Protein AF-A0A972DCI1-F1 (afdb_monomer_lite)

pLDDT: mean 70.48, std 7.31, range [44.53, 80.75]

Structure (mmCIF, N/CA/C/O backbone):
data_AF-A0A972DCI1-F1
#
_entry.id   AF-A0A972DCI1-F1
#
loop_
_atom_site.group_PDB
_atom_site.id
_atom_site.type_symbol
_atom_site.label_atom_id
_atom_site.label_alt_id
_atom_site.label_comp_id
_atom_site.label_asym_id
_atom_site.label_entity_id
_atom_site.label_seq_id
_atom_site.pdbx_PDB_ins_code
_atom_site.Cartn_x
_atom_site.Cartn_y
_atom_site.Cartn_z
_atom_site.occupancy
_atom_site.B_iso_or_equiv
_atom_site.auth_seq_id
_atom_site.auth_comp_id
_atom_site.auth_asym_id
_atom_site.auth_atom_id
_atom_site.pdbx_PDB_model_num
ATOM 1 N N . MET A 1 1 ? -19.427 8.793 1.172 1.00 52.16 1 MET A N 1
ATOM 2 C CA . MET A 1 1 ? -18.571 7.582 1.196 1.00 52.16 1 MET A CA 1
ATOM 3 C C . MET A 1 1 ? -17.452 7.622 0.149 1.00 52.16 1 MET A C 1
ATOM 5 O O . MET A 1 1 ? -16.435 7.000 0.402 1.00 52.16 1 MET A O 1
ATOM 9 N N . GLN A 1 2 ? -17.558 8.383 -0.956 1.00 56.12 2 GLN A N 1
ATOM 10 C CA . GLN A 1 2 ? -16.455 8.544 -1.930 1.00 56.12 2 GLN A CA 1
ATOM 11 C C . GLN A 1 2 ? -15.194 9.232 -1.3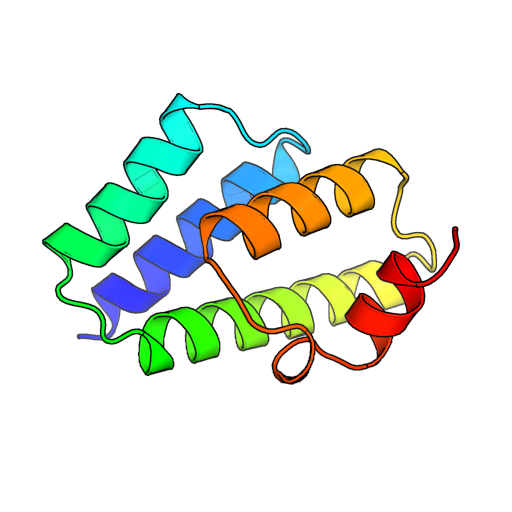64 1.00 56.12 2 GLN A C 1
ATOM 13 O O . GLN A 1 2 ? -14.088 8.884 -1.761 1.00 56.12 2 GLN A O 1
ATOM 18 N N . ASP A 1 3 ? -15.324 10.141 -0.392 1.00 68.19 3 ASP A N 1
ATOM 19 C CA . ASP A 1 3 ? -14.175 10.854 0.197 1.00 68.19 3 ASP A CA 1
ATOM 20 C C . ASP A 1 3 ? -13.172 9.947 0.922 1.00 68.19 3 ASP A C 1
ATOM 22 O O . ASP A 1 3 ? -11.982 10.253 0.981 1.00 68.19 3 ASP A O 1
ATOM 26 N N . ALA A 1 4 ? -13.648 8.827 1.471 1.00 69.50 4 ALA A N 1
ATOM 27 C CA . ALA A 1 4 ? -12.829 7.874 2.210 1.00 69.50 4 ALA A CA 1
ATOM 28 C C . ALA A 1 4 ? -11.880 7.102 1.282 1.00 69.50 4 ALA A C 1
ATOM 30 O O . ALA A 1 4 ? -10.675 7.048 1.520 1.00 69.50 4 ALA A O 1
ATOM 31 N N . ALA A 1 5 ? -12.431 6.563 0.193 1.00 69.81 5 ALA A N 1
ATOM 32 C CA . ALA A 1 5 ? -11.680 5.850 -0.833 1.00 69.81 5 ALA A CA 1
ATOM 33 C C . ALA A 1 5 ? -10.646 6.764 -1.509 1.00 69.81 5 ALA A C 1
ATOM 35 O O . ALA A 1 5 ? -9.482 6.394 -1.622 1.00 69.81 5 ALA A O 1
ATOM 36 N N . ASN A 1 6 ? -11.036 7.996 -1.850 1.00 76.50 6 ASN A N 1
ATOM 37 C CA . ASN A 1 6 ? -10.129 8.965 -2.469 1.00 76.50 6 ASN A CA 1
ATOM 38 C C . ASN A 1 6 ? -8.988 9.393 -1.530 1.00 76.50 6 ASN A C 1
ATOM 40 O O . ASN A 1 6 ? -7.857 9.579 -1.975 1.00 76.50 6 ASN A O 1
ATOM 44 N N . LYS A 1 7 ? -9.252 9.535 -0.221 1.00 77.56 7 LYS A N 1
ATOM 45 C CA . LYS A 1 7 ? -8.194 9.793 0.772 1.00 77.56 7 LYS A CA 1
ATOM 46 C C . LYS A 1 7 ? -7.203 8.638 0.857 1.00 77.56 7 LYS A C 1
ATOM 48 O O . LYS A 1 7 ? -6.004 8.890 0.946 1.00 77.56 7 LYS A O 1
ATOM 53 N N . LEU A 1 8 ? -7.701 7.403 0.831 1.00 77.69 8 LEU A N 1
ATOM 54 C CA . LEU A 1 8 ? -6.860 6.212 0.863 1.00 77.69 8 LEU A CA 1
ATOM 55 C C . LEU A 1 8 ? -6.003 6.103 -0.409 1.00 77.69 8 LEU A C 1
ATOM 57 O O . LEU A 1 8 ? -4.804 5.872 -0.301 1.00 77.69 8 LEU A O 1
ATOM 61 N N . GLU A 1 9 ? -6.583 6.346 -1.590 1.00 79.25 9 GLU A N 1
ATOM 62 C CA . GLU A 1 9 ? -5.852 6.372 -2.869 1.00 79.25 9 GLU A CA 1
ATOM 63 C C . GLU A 1 9 ? -4.749 7.441 -2.871 1.00 79.25 9 GLU A C 1
ATOM 65 O O . GLU A 1 9 ? -3.617 7.160 -3.263 1.00 79.25 9 GLU A O 1
ATOM 70 N N . ASN A 1 10 ? -5.037 8.649 -2.377 1.00 80.75 10 ASN A N 1
ATOM 71 C CA . ASN A 1 10 ? -4.036 9.716 -2.289 1.00 80.75 10 ASN A CA 1
ATOM 72 C C . ASN A 1 10 ? -2.891 9.371 -1.327 1.00 80.75 10 ASN A C 1
ATOM 74 O O . ASN A 1 10 ? -1.736 9.635 -1.645 1.00 80.75 10 ASN A O 1
ATOM 78 N N . LEU A 1 11 ? -3.195 8.771 -0.170 1.00 78.94 11 LEU A N 1
ATOM 79 C CA . LEU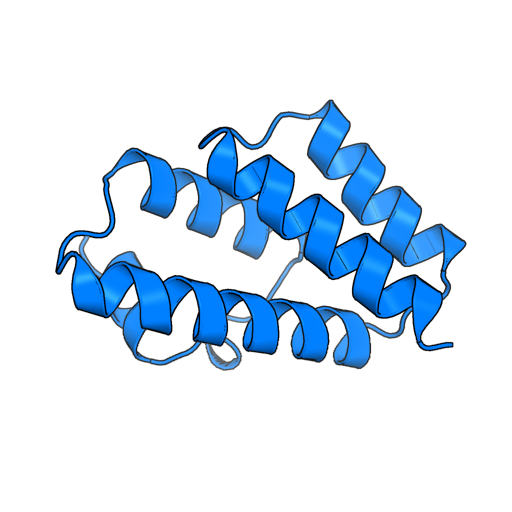 A 1 11 ? -2.172 8.301 0.772 1.00 78.94 11 LEU A CA 1
ATOM 80 C C . LEU A 1 11 ? -1.296 7.213 0.145 1.00 78.94 11 LEU A C 1
ATOM 82 O O . LEU A 1 11 ? -0.076 7.282 0.242 1.00 78.94 11 LEU A O 1
ATOM 86 N N . LEU A 1 12 ? -1.912 6.240 -0.532 1.00 77.06 12 LEU A N 1
ATOM 87 C CA . LEU A 1 12 ? -1.186 5.192 -1.251 1.00 77.06 12 LEU A CA 1
ATOM 88 C C . LEU A 1 12 ? -0.276 5.777 -2.331 1.00 77.06 12 LEU A C 1
ATOM 90 O O . LEU A 1 12 ? 0.865 5.345 -2.446 1.00 77.06 12 LEU A O 1
ATOM 94 N N . THR A 1 13 ? -0.760 6.777 -3.069 1.00 76.69 13 THR A N 1
ATOM 95 C CA . THR A 1 13 ? 0.008 7.458 -4.118 1.00 76.69 13 THR A CA 1
ATOM 96 C C . THR A 1 13 ? 1.224 8.177 -3.537 1.00 76.69 13 THR A C 1
ATOM 98 O O . THR A 1 13 ? 2.322 7.967 -4.034 1.00 76.69 13 THR A O 1
ATOM 101 N N . GLN A 1 14 ? 1.066 8.934 -2.444 1.00 78.62 14 GLN A N 1
ATOM 102 C CA . GLN A 1 14 ? 2.183 9.645 -1.802 1.00 78.62 14 GLN A CA 1
ATOM 103 C C . GLN A 1 14 ? 3.270 8.695 -1.287 1.00 78.62 14 GLN A C 1
ATOM 105 O O . GLN A 1 14 ? 4.445 8.912 -1.562 1.00 78.62 14 GLN A O 1
ATOM 110 N N . ILE A 1 15 ? 2.873 7.609 -0.615 1.00 75.88 15 ILE A N 1
ATOM 111 C CA . ILE A 1 15 ? 3.800 6.582 -0.109 1.00 75.88 15 ILE A CA 1
ATOM 112 C C . ILE A 1 15 ? 4.586 5.935 -1.259 1.00 75.88 15 ILE A C 1
ATOM 114 O O . ILE A 1 15 ? 5.755 5.572 -1.128 1.00 75.88 15 ILE A O 1
ATOM 118 N N . PHE A 1 16 ? 3.922 5.747 -2.399 1.00 69.75 16 PHE A N 1
ATOM 119 C CA . PHE A 1 16 ? 4.539 5.154 -3.574 1.00 69.75 16 PHE A CA 1
ATOM 120 C C . PHE A 1 16 ? 5.450 6.108 -4.336 1.00 69.75 16 PHE A C 1
ATOM 122 O O . PHE A 1 16 ? 6.527 5.682 -4.744 1.00 69.75 16 PHE A O 1
ATOM 129 N N . GLU A 1 17 ? 5.052 7.370 -4.499 1.00 70.81 17 GLU A N 1
ATOM 130 C CA . GLU A 1 17 ? 5.885 8.410 -5.110 1.00 70.81 17 GLU A CA 1
ATOM 131 C C . GLU A 1 17 ? 7.164 8.659 -4.304 1.00 70.81 17 GLU A C 1
ATOM 133 O O . GLU A 1 17 ? 8.226 8.854 -4.894 1.00 70.81 17 GLU A O 1
ATOM 138 N N . ASP A 1 18 ? 7.090 8.599 -2.971 1.00 70.69 18 ASP A N 1
ATOM 139 C CA . ASP A 1 18 ? 8.273 8.715 -2.109 1.00 70.69 18 ASP A CA 1
ATOM 140 C C . ASP A 1 18 ? 9.188 7.480 -2.217 1.00 70.69 18 ASP A C 1
ATOM 142 O O . ASP A 1 18 ? 10.393 7.536 -1.962 1.00 70.69 18 ASP A O 1
ATOM 146 N N . GLY A 1 19 ? 8.639 6.338 -2.647 1.00 63.66 19 GLY A N 1
ATOM 147 C CA . GLY A 1 19 ? 9.397 5.099 -2.804 1.00 63.66 19 GLY A CA 1
ATOM 148 C C . GLY A 1 19 ? 9.844 4.491 -1.468 1.00 63.66 19 GLY A C 1
ATOM 149 O O . GLY A 1 19 ? 10.661 3.561 -1.446 1.00 63.66 19 GLY A O 1
ATOM 150 N N . VAL A 1 20 ? 9.309 4.982 -0.348 1.00 64.44 20 VAL A N 1
ATOM 151 C CA . VAL A 1 20 ? 9.608 4.531 1.008 1.00 64.44 20 VAL A CA 1
ATOM 152 C C . VAL A 1 20 ? 8.301 4.445 1.785 1.00 64.44 20 VAL A C 1
ATOM 154 O O . VAL A 1 20 ? 7.537 5.388 1.841 1.00 64.44 20 VAL A O 1
ATOM 157 N N . VAL A 1 21 ? 8.050 3.294 2.414 1.00 65.69 21 VAL A N 1
ATOM 158 C CA . VAL A 1 21 ? 6.960 3.169 3.393 1.00 65.69 21 VAL A CA 1
ATOM 159 C C . VAL A 1 21 ? 7.538 3.444 4.773 1.00 65.69 21 VAL A C 1
ATOM 161 O O . VAL A 1 21 ? 8.187 2.564 5.359 1.00 65.69 21 VAL A O 1
ATOM 164 N N . GLU A 1 22 ? 7.319 4.642 5.301 1.00 70.62 22 GLU A N 1
ATOM 165 C CA . GLU A 1 22 ? 7.680 4.963 6.674 1.00 70.62 22 GLU A CA 1
ATOM 166 C C . GLU A 1 22 ? 6.675 4.386 7.681 1.00 70.62 22 GLU A C 1
ATOM 168 O O . GLU A 1 22 ? 5.487 4.188 7.420 1.00 70.62 22 GLU A O 1
ATOM 173 N N . VAL A 1 23 ? 7.153 4.154 8.908 1.00 68.25 23 VAL A N 1
ATOM 174 C CA . VAL A 1 23 ? 6.313 3.687 10.024 1.00 68.25 23 VAL A CA 1
ATOM 175 C C . VAL A 1 23 ? 5.136 4.633 10.272 1.00 68.25 23 VAL A C 1
ATOM 177 O O . VAL A 1 23 ? 4.047 4.159 10.581 1.00 68.25 23 VAL A O 1
ATOM 180 N N . LYS A 1 24 ? 5.348 5.945 10.109 1.00 70.06 24 LYS A N 1
ATOM 181 C CA . LYS A 1 24 ? 4.318 6.976 10.291 1.00 70.06 24 LYS A CA 1
ATOM 182 C C . LYS A 1 24 ? 3.249 6.931 9.208 1.00 70.06 24 LYS A C 1
ATOM 184 O O . LYS A 1 24 ? 2.074 7.073 9.521 1.00 70.06 24 LYS A O 1
ATOM 189 N N . GLU A 1 25 ? 3.645 6.718 7.959 1.00 71.38 25 GLU A N 1
ATOM 190 C CA . GLU A 1 25 ? 2.711 6.627 6.837 1.00 71.38 25 GLU A CA 1
ATOM 191 C C . GLU A 1 25 ? 1.875 5.357 6.918 1.00 71.38 25 GLU A C 1
ATOM 193 O O . GLU A 1 25 ? 0.675 5.384 6.670 1.00 71.38 25 GLU A O 1
ATOM 198 N N . ARG A 1 26 ? 2.482 4.254 7.364 1.00 69.50 26 ARG A N 1
ATOM 199 C CA . ARG A 1 26 ? 1.753 3.027 7.680 1.00 69.50 26 ARG A CA 1
ATOM 200 C C . ARG A 1 26 ? 0.725 3.241 8.792 1.00 69.50 26 ARG A C 1
ATOM 202 O O . ARG A 1 26 ? -0.409 2.788 8.654 1.00 69.50 26 ARG A O 1
ATOM 209 N N . ASP A 1 27 ? 1.116 3.900 9.882 1.00 73.00 27 ASP A N 1
ATOM 210 C CA . ASP A 1 27 ? 0.201 4.208 10.988 1.00 73.00 27 ASP A CA 1
ATOM 211 C C . ASP A 1 27 ? -0.949 5.094 10.496 1.00 73.00 27 ASP A C 1
ATOM 213 O O . ASP A 1 27 ? -2.108 4.804 10.769 1.00 73.00 27 ASP A O 1
ATOM 217 N N . ALA A 1 28 ? -0.646 6.100 9.671 1.00 76.06 28 ALA A N 1
ATOM 218 C CA . ALA A 1 28 ? -1.642 6.959 9.039 1.00 76.06 28 ALA A CA 1
ATOM 219 C C . ALA A 1 28 ? -2.574 6.186 8.094 1.00 76.06 28 ALA A C 1
ATOM 221 O O . ALA A 1 28 ? -3.770 6.457 8.062 1.00 76.06 28 ALA A O 1
ATOM 222 N N . LEU A 1 29 ? -2.062 5.201 7.354 1.00 74.50 29 LEU A N 1
ATOM 223 C CA . LEU A 1 29 ? -2.849 4.384 6.433 1.00 74.50 29 LEU A CA 1
ATOM 224 C C . LEU A 1 29 ? -3.803 3.444 7.185 1.00 74.50 29 LEU A C 1
ATOM 226 O O . LEU A 1 29 ? -4.978 3.324 6.835 1.00 74.50 29 LEU A O 1
ATOM 230 N N . GLN A 1 30 ? -3.320 2.816 8.257 1.00 73.31 30 GLN A N 1
ATOM 231 C CA . GLN A 1 30 ? -4.123 1.946 9.115 1.00 73.31 30 GLN A CA 1
ATOM 232 C C . GLN A 1 30 ? -5.124 2.745 9.965 1.00 73.31 30 GLN A C 1
ATOM 234 O O . GLN A 1 30 ? -6.272 2.325 10.120 1.00 73.31 30 GLN A O 1
ATOM 239 N N . ALA A 1 31 ? -4.725 3.922 10.455 1.00 78.44 31 ALA A N 1
ATOM 240 C CA . ALA A 1 31 ? -5.607 4.878 11.114 1.00 78.44 31 ALA A CA 1
ATOM 241 C C . ALA A 1 31 ? -6.685 5.379 10.154 1.00 78.44 31 ALA A C 1
ATOM 243 O O . ALA A 1 31 ? -7.851 5.345 10.519 1.00 78.44 31 ALA A O 1
ATOM 244 N N . ALA A 1 32 ? -6.342 5.722 8.908 1.00 73.06 32 ALA A N 1
ATOM 245 C CA . ALA A 1 32 ? -7.317 6.111 7.893 1.00 73.06 32 ALA A CA 1
ATOM 246 C C . ALA A 1 32 ? -8.314 4.978 7.615 1.00 73.06 32 ALA A C 1
ATOM 248 O O . ALA A 1 32 ? -9.515 5.218 7.584 1.00 73.06 32 ALA A O 1
ATOM 249 N N . CYS A 1 33 ? -7.857 3.729 7.490 1.00 72.94 33 CYS A N 1
ATOM 250 C CA . CYS A 1 33 ? -8.755 2.583 7.316 1.00 72.94 33 CYS A CA 1
ATOM 251 C C . CYS A 1 33 ? -9.733 2.422 8.493 1.00 72.94 33 CYS A C 1
ATOM 253 O O . CYS A 1 33 ? -10.926 2.199 8.276 1.00 72.94 33 CYS A O 1
ATOM 255 N N . ASN A 1 34 ? -9.239 2.574 9.726 1.00 76.31 34 ASN A N 1
ATOM 256 C CA . ASN A 1 34 ? -10.042 2.468 10.945 1.00 76.31 34 ASN A CA 1
ATOM 257 C C . ASN A 1 34 ? -10.989 3.664 11.148 1.00 76.31 34 ASN A C 1
ATOM 259 O O . ASN A 1 34 ? -12.164 3.460 11.443 1.00 76.31 34 ASN A O 1
ATOM 263 N N . GLU A 1 35 ? -10.512 4.899 10.975 1.00 76.56 35 GLU A N 1
ATOM 264 C CA . GLU A 1 35 ? -11.304 6.132 11.109 1.00 76.56 35 GLU A CA 1
ATOM 265 C C . GLU A 1 35 ? -12.418 6.206 10.069 1.00 76.56 35 GLU A C 1
ATOM 267 O O . GLU A 1 35 ? -13.521 6.663 10.362 1.00 76.56 35 GLU A O 1
ATOM 272 N N . LEU A 1 36 ? -12.141 5.747 8.849 1.00 71.88 36 LEU A N 1
ATOM 273 C CA . LEU A 1 36 ? -13.103 5.784 7.755 1.00 71.88 36 LEU A CA 1
ATOM 274 C C . LEU A 1 36 ? -14.104 4.620 7.811 1.00 71.88 36 LEU A C 1
ATOM 276 O O . LEU A 1 36 ? -15.045 4.600 7.016 1.00 71.88 36 LEU A O 1
ATOM 280 N N . GLY A 1 37 ? -13.918 3.661 8.729 1.00 73.62 37 GLY A N 1
ATOM 281 C CA . GLY A 1 37 ? -14.761 2.471 8.845 1.00 73.62 37 GLY A CA 1
ATOM 282 C C . GLY A 1 37 ? -14.793 1.642 7.559 1.00 73.62 37 GLY A C 1
ATOM 283 O O . GLY A 1 37 ? -15.806 1.005 7.263 1.00 73.62 37 GLY A O 1
ATOM 284 N N . LEU A 1 38 ? -13.720 1.697 6.763 1.00 72.19 38 LEU A N 1
ATOM 285 C CA . LEU A 1 38 ? -13.657 1.012 5.479 1.00 72.19 38 LEU A CA 1
ATOM 286 C C . LEU A 1 38 ? -13.614 -0.495 5.720 1.00 72.19 38 LEU A C 1
ATOM 288 O O . LEU A 1 38 ? -12.766 -1.010 6.451 1.00 72.19 38 LEU A O 1
ATOM 292 N N . ALA A 1 39 ? -14.529 -1.214 5.075 1.00 74.81 39 ALA A N 1
ATOM 293 C CA . ALA A 1 39 ? -14.469 -2.665 5.050 1.00 74.81 39 ALA A CA 1
ATOM 294 C C . ALA A 1 39 ? -13.197 -3.116 4.322 1.00 74.81 39 ALA A C 1
ATOM 296 O O . ALA A 1 39 ? -12.725 -2.459 3.393 1.00 74.81 39 ALA A O 1
ATOM 297 N N . GLN A 1 40 ? -12.679 -4.281 4.704 1.00 70.56 40 GLN A N 1
ATOM 298 C CA . GLN A 1 40 ? -11.479 -4.849 4.094 1.00 70.56 40 GLN A CA 1
ATOM 299 C C . GLN A 1 40 ? -11.624 -5.015 2.569 1.00 70.56 40 GLN A C 1
ATOM 301 O O . GLN A 1 40 ? -10.662 -4.786 1.842 1.00 70.56 40 GLN A O 1
ATOM 306 N N . ASP A 1 41 ? -12.835 -5.316 2.083 1.00 73.06 41 ASP A N 1
ATOM 307 C CA . ASP A 1 41 ? -13.159 -5.345 0.650 1.00 73.06 41 ASP A CA 1
ATOM 308 C C . ASP A 1 41 ? -13.003 -3.975 -0.028 1.00 73.06 41 ASP A C 1
ATOM 310 O O . ASP A 1 41 ? -12.475 -3.913 -1.129 1.00 73.06 41 ASP A O 1
ATOM 314 N N . GLN A 1 42 ? -13.375 -2.867 0.625 1.00 76.25 42 GLN A N 1
ATOM 315 C CA . GLN A 1 42 ? -13.207 -1.527 0.042 1.00 76.25 42 GLN A CA 1
ATOM 316 C C . GLN A 1 42 ? -11.742 -1.094 0.001 1.00 76.25 42 GLN A C 1
ATOM 318 O O . GLN A 1 42 ? -11.306 -0.481 -0.968 1.00 76.25 42 GLN A O 1
ATOM 323 N N . ILE A 1 43 ? -10.971 -1.438 1.034 1.00 75.88 43 ILE A N 1
ATOM 324 C CA . ILE A 1 43 ? -9.520 -1.206 1.056 1.00 75.88 43 ILE A CA 1
ATOM 325 C C . ILE A 1 43 ? -8.862 -1.981 -0.087 1.00 75.88 43 ILE A C 1
ATOM 327 O O . ILE A 1 43 ? -8.032 -1.428 -0.802 1.00 75.88 43 ILE A O 1
ATOM 331 N N . LEU A 1 44 ? -9.264 -3.241 -0.279 1.00 74.50 44 LEU A N 1
ATOM 332 C CA . LEU A 1 44 ? -8.810 -4.068 -1.392 1.00 74.50 44 LEU A CA 1
ATOM 333 C C . LEU A 1 44 ? -9.192 -3.459 -2.739 1.00 74.50 44 LEU A C 1
ATOM 335 O O . LEU A 1 44 ? -8.337 -3.382 -3.606 1.00 74.50 44 LEU A O 1
ATOM 339 N N . GLU A 1 45 ? -10.428 -2.998 -2.911 1.00 79.56 45 GLU A N 1
ATOM 340 C CA . GLU A 1 45 ? -10.899 -2.425 -4.175 1.00 79.56 45 GLU A CA 1
ATOM 341 C C . GLU A 1 45 ? -10.105 -1.166 -4.558 1.00 79.56 45 GLU A C 1
ATOM 343 O O . GLU A 1 45 ? -9.609 -1.065 -5.679 1.00 79.56 45 GLU A O 1
ATOM 348 N N . VAL A 1 46 ? -9.890 -0.255 -3.600 1.00 79.00 46 VAL A N 1
ATOM 349 C CA . VAL A 1 46 ? -9.073 0.954 -3.798 1.00 79.00 46 VAL A CA 1
ATOM 350 C C . VAL A 1 46 ? -7.614 0.595 -4.057 1.00 79.00 46 VAL A C 1
ATOM 352 O O . VAL A 1 46 ? -6.988 1.159 -4.949 1.00 79.00 46 VAL A O 1
ATOM 355 N N . PHE A 1 47 ? -7.066 -0.367 -3.316 1.00 76.19 47 PHE A N 1
ATOM 356 C CA . PHE A 1 47 ? -5.689 -0.807 -3.505 1.00 76.19 47 PHE A CA 1
ATOM 357 C C . PHE A 1 47 ? -5.480 -1.491 -4.860 1.00 76.19 47 PHE A C 1
ATOM 359 O O . PHE A 1 47 ? -4.482 -1.241 -5.529 1.00 76.19 47 PHE A O 1
ATOM 366 N N . THR A 1 48 ? -6.421 -2.327 -5.296 1.00 75.25 48 THR A N 1
ATOM 367 C CA . THR A 1 48 ? -6.386 -2.979 -6.606 1.00 75.25 48 THR A CA 1
ATOM 368 C C . THR A 1 48 ? -6.516 -1.951 -7.726 1.00 75.25 48 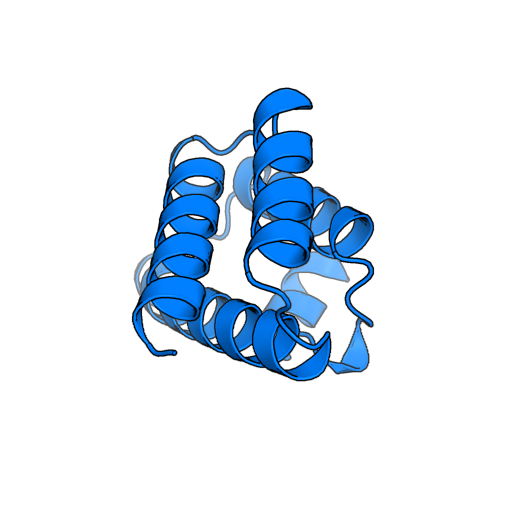THR A C 1
ATOM 370 O O . THR A 1 48 ? -5.735 -2.015 -8.670 1.00 75.25 48 THR A O 1
ATOM 373 N N . ALA A 1 49 ? -7.429 -0.979 -7.614 1.00 79.38 49 ALA A N 1
ATOM 374 C CA . ALA A 1 49 ? -7.560 0.108 -8.587 1.00 79.38 49 ALA A CA 1
ATOM 375 C C . ALA A 1 49 ? -6.295 0.982 -8.651 1.00 79.38 49 ALA A C 1
ATOM 377 O O . ALA A 1 49 ? -5.835 1.344 -9.733 1.00 79.38 49 ALA A O 1
ATOM 378 N N . PHE A 1 50 ? -5.692 1.267 -7.495 1.00 77.75 50 PHE A N 1
ATOM 379 C CA . PHE A 1 50 ? -4.422 1.975 -7.402 1.00 77.75 50 PHE A CA 1
ATOM 380 C C . PHE A 1 50 ? -3.286 1.196 -8.077 1.00 77.75 50 PHE A C 1
ATOM 382 O O . PHE A 1 50 ? -2.565 1.762 -8.895 1.00 77.75 50 PHE A O 1
ATOM 389 N N . LEU A 1 51 ? -3.149 -0.103 -7.785 1.00 74.38 51 LEU A N 1
ATOM 390 C CA . LEU A 1 51 ? -2.155 -0.957 -8.434 1.00 74.38 51 LEU A CA 1
ATOM 391 C C . LEU A 1 51 ? -2.372 -1.027 -9.946 1.00 74.38 51 LEU A C 1
ATOM 393 O O . LEU A 1 51 ? -1.398 -0.960 -10.682 1.00 74.38 51 LEU A O 1
ATOM 397 N N . ASP A 1 52 ? -3.613 -1.130 -10.418 1.00 75.44 52 ASP A N 1
ATOM 398 C CA . ASP A 1 52 ? -3.924 -1.162 -11.852 1.00 75.44 52 ASP A CA 1
ATOM 399 C C . ASP A 1 52 ? -3.509 0.144 -12.552 1.00 75.44 52 ASP A C 1
ATOM 401 O O . ASP A 1 52 ? -2.889 0.124 -1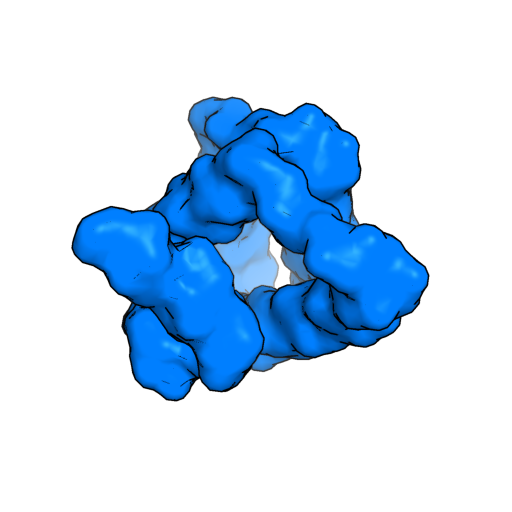3.613 1.00 75.44 52 ASP A O 1
ATOM 405 N N . LYS A 1 53 ? -3.742 1.292 -11.904 1.00 74.31 53 LYS A N 1
ATOM 406 C CA . LYS A 1 53 ? -3.332 2.622 -12.385 1.00 74.31 53 LYS A CA 1
ATOM 407 C C . LYS A 1 53 ? -1.811 2.790 -12.398 1.00 74.31 53 LYS A C 1
ATOM 409 O O . LYS A 1 53 ? -1.248 3.196 -13.413 1.00 74.31 53 LYS A O 1
ATOM 414 N N . MET A 1 54 ? -1.152 2.418 -11.303 1.00 70.88 54 MET A N 1
ATOM 415 C CA . MET A 1 54 ? 0.307 2.375 -11.187 1.00 70.88 54 MET A CA 1
ATOM 416 C C . MET A 1 54 ? 0.927 1.468 -12.244 1.00 70.88 54 MET A C 1
ATOM 418 O O . MET A 1 54 ? 1.904 1.848 -12.870 1.00 70.88 54 MET A O 1
ATOM 422 N N . TRP A 1 55 ? 0.355 0.289 -12.490 1.00 69.19 55 TRP A N 1
ATOM 423 C CA . TRP A 1 55 ? 0.839 -0.624 -13.524 1.00 69.19 55 TRP A CA 1
ATOM 424 C C . TRP A 1 55 ? 0.569 -0.102 -14.926 1.00 69.19 55 TRP A C 1
ATOM 426 O O . TRP A 1 55 ? 1.414 -0.279 -15.796 1.00 69.19 55 TRP A O 1
ATOM 436 N N . GLY A 1 56 ? -0.557 0.574 -15.150 1.00 64.44 56 GLY A N 1
ATOM 437 C CA . GLY A 1 56 ? -0.809 1.299 -16.392 1.00 64.44 56 GLY A CA 1
ATOM 438 C C . GLY A 1 56 ? 0.278 2.338 -16.680 1.00 64.44 56 GLY A C 1
ATOM 439 O O . GLY A 1 56 ? 0.677 2.497 -17.832 1.00 64.44 56 GLY A O 1
ATOM 440 N N . GLN A 1 57 ? 0.808 2.991 -15.641 1.00 61.81 57 GLN A N 1
ATOM 441 C CA . GLN A 1 57 ? 1.945 3.910 -15.757 1.00 61.81 57 GLN A CA 1
ATOM 442 C C . GLN A 1 57 ? 3.294 3.178 -15.854 1.00 61.81 57 GLN A C 1
ATOM 444 O O . GLN A 1 57 ? 4.103 3.516 -16.709 1.00 61.81 57 GLN A O 1
ATOM 449 N N . ALA A 1 58 ? 3.528 2.130 -15.063 1.00 58.75 58 ALA A N 1
ATOM 450 C CA . ALA A 1 58 ? 4.777 1.368 -15.058 1.00 58.75 58 ALA A CA 1
ATOM 451 C C . ALA A 1 58 ? 4.969 0.517 -16.326 1.00 58.75 58 ALA A C 1
ATOM 453 O O . ALA A 1 58 ? 6.101 0.290 -16.735 1.00 58.75 58 ALA A O 1
ATOM 454 N N . MET A 1 59 ? 3.895 0.080 -16.997 1.00 48.59 59 MET A N 1
ATOM 455 C CA . MET A 1 59 ? 3.978 -0.530 -18.334 1.00 48.59 59 MET A CA 1
ATOM 456 C C . MET A 1 59 ? 4.363 0.482 -19.416 1.00 48.59 59 MET A C 1
ATOM 458 O O . MET A 1 59 ? 4.847 0.071 -20.467 1.00 48.59 59 MET A O 1
ATOM 462 N N . ALA A 1 60 ? 4.174 1.785 -19.182 1.00 53.81 60 ALA A N 1
ATOM 463 C CA . ALA A 1 60 ? 4.707 2.802 -20.083 1.00 53.81 60 ALA A CA 1
ATOM 464 C C . ALA A 1 60 ? 6.233 2.952 -19.936 1.00 53.81 60 ALA A C 1
ATOM 466 O O . ALA A 1 60 ? 6.884 3.345 -20.901 1.00 53.81 60 ALA A O 1
ATOM 467 N N . ASP A 1 61 ? 6.788 2.605 -18.768 1.00 55.53 61 ASP A N 1
ATOM 468 C CA . ASP A 1 61 ? 8.219 2.725 -18.441 1.00 55.53 61 ASP A CA 1
ATOM 469 C C . ASP A 1 61 ? 8.978 1.375 -18.419 1.00 55.53 61 ASP A C 1
ATOM 471 O O . ASP A 1 61 ? 10.189 1.348 -18.214 1.00 55.53 61 ASP A O 1
ATOM 475 N N . ASP A 1 62 ? 8.278 0.248 -18.614 1.00 53.88 62 ASP A N 1
ATOM 476 C CA . ASP A 1 62 ? 8.761 -1.154 -18.623 1.00 53.88 62 ASP A CA 1
ATOM 477 C C . ASP A 1 62 ? 9.689 -1.565 -17.454 1.00 53.88 62 ASP A C 1
ATOM 479 O O . ASP A 1 62 ? 10.324 -2.619 -17.482 1.00 53.88 62 ASP A O 1
ATOM 483 N N . VAL A 1 63 ? 9.784 -0.769 -16.386 1.00 59.81 63 VAL A N 1
ATOM 484 C CA . VAL A 1 63 ? 10.709 -1.023 -15.276 1.00 59.81 63 VAL A CA 1
ATOM 485 C C . VAL A 1 63 ? 10.050 -0.656 -13.957 1.00 59.81 63 VAL A C 1
ATOM 487 O O . VAL A 1 63 ? 10.066 0.490 -13.527 1.00 59.81 63 VAL A O 1
ATOM 490 N N . LEU A 1 64 ? 9.544 -1.672 -13.256 1.00 68.75 64 LEU A N 1
ATOM 491 C CA . LEU A 1 64 ? 9.318 -1.552 -11.818 1.00 68.75 64 LEU A CA 1
ATOM 492 C C . LEU A 1 64 ? 10.681 -1.576 -11.129 1.00 68.75 64 LEU A C 1
ATOM 494 O O . LEU A 1 64 ? 11.376 -2.602 -11.145 1.00 68.75 64 LEU A O 1
ATOM 498 N N . THR A 1 65 ? 11.073 -0.457 -10.538 1.00 71.31 65 THR A N 1
ATOM 499 C CA . T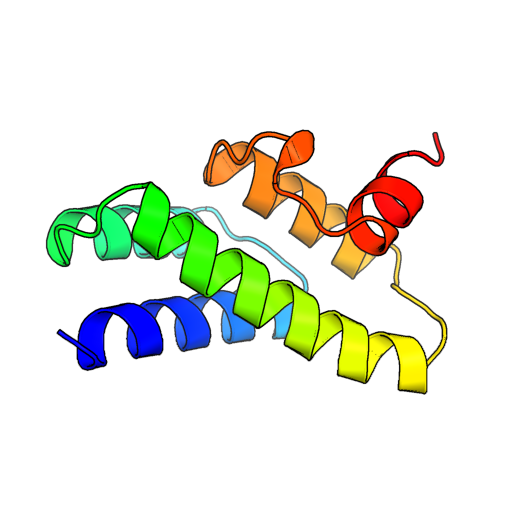HR A 1 65 ? 12.378 -0.326 -9.898 1.00 71.31 65 THR A CA 1
ATOM 500 C C . THR A 1 65 ? 12.474 -1.206 -8.640 1.00 71.31 65 THR A C 1
ATOM 502 O O . THR A 1 65 ? 11.462 -1.595 -8.039 1.00 71.31 65 THR A O 1
ATOM 505 N N . PRO A 1 66 ? 13.696 -1.547 -8.187 1.00 72.06 66 PRO A N 1
ATOM 506 C CA . PRO A 1 66 ? 13.891 -2.317 -6.957 1.00 72.06 66 PRO A CA 1
ATOM 507 C C . PRO A 1 66 ? 13.252 -1.655 -5.727 1.00 72.06 66 PRO A C 1
ATOM 509 O O . PRO A 1 66 ? 12.745 -2.354 -4.846 1.00 72.06 66 PRO A O 1
ATOM 512 N N . SER A 1 67 ? 13.251 -0.320 -5.683 1.00 70.44 67 SER A N 1
ATOM 513 C CA . SER A 1 67 ? 12.637 0.475 -4.617 1.00 70.44 67 SER A CA 1
ATOM 514 C C . SER A 1 67 ? 11.119 0.300 -4.601 1.00 70.44 67 SER A C 1
ATOM 516 O O . SER A 1 67 ? 10.559 -0.064 -3.569 1.00 70.44 67 SER A O 1
ATOM 518 N N . GLU A 1 68 ? 10.456 0.416 -5.754 1.00 73.12 68 GLU A N 1
ATOM 519 C CA . GLU A 1 68 ? 9.004 0.223 -5.869 1.00 73.12 68 GLU A CA 1
ATOM 520 C C . GLU A 1 68 ? 8.575 -1.204 -5.509 1.00 73.12 68 GLU A C 1
ATOM 522 O O . GLU A 1 68 ? 7.562 -1.403 -4.836 1.00 73.12 68 GLU A O 1
ATOM 527 N N . ARG A 1 69 ? 9.374 -2.223 -5.864 1.00 75.56 69 ARG A N 1
ATOM 528 C CA . ARG A 1 69 ? 9.109 -3.608 -5.426 1.00 75.56 69 ARG A CA 1
ATOM 529 C C . ARG A 1 69 ? 9.156 -3.755 -3.907 1.00 75.56 69 ARG A C 1
ATOM 531 O O . ARG A 1 69 ? 8.342 -4.488 -3.339 1.00 75.56 69 ARG A O 1
ATOM 538 N N . LEU A 1 70 ? 10.114 -3.107 -3.243 1.00 76.31 70 LEU A N 1
ATOM 539 C CA . LEU A 1 70 ? 10.234 -3.141 -1.783 1.00 76.31 70 LEU A CA 1
ATOM 540 C C . LEU A 1 70 ? 9.057 -2.437 -1.107 1.00 76.31 70 LEU A C 1
ATOM 542 O O . LEU A 1 70 ? 8.525 -2.962 -0.124 1.00 76.31 70 LEU A O 1
ATOM 546 N N . VAL A 1 71 ? 8.629 -1.299 -1.656 1.00 74.50 71 VAL A N 1
ATOM 547 C CA . VAL A 1 71 ? 7.425 -0.582 -1.220 1.00 74.50 71 VAL A CA 1
ATOM 548 C C . VAL A 1 71 ? 6.205 -1.478 -1.361 1.00 74.50 71 VAL A C 1
ATOM 550 O O . VAL A 1 71 ? 5.529 -1.705 -0.360 1.00 74.50 71 VAL A O 1
ATOM 553 N N . LEU A 1 72 ? 5.983 -2.104 -2.526 1.00 74.50 72 LEU A N 1
ATOM 554 C CA . LEU A 1 72 ? 4.879 -3.053 -2.715 1.00 74.50 72 LEU A CA 1
ATOM 555 C C . LEU A 1 72 ? 4.881 -4.156 -1.667 1.00 74.50 72 LEU A C 1
ATOM 557 O O . LEU A 1 72 ? 3.859 -4.393 -1.029 1.00 74.50 72 LEU A O 1
ATOM 561 N N . LYS A 1 73 ? 6.021 -4.835 -1.474 1.00 76.25 73 LYS A N 1
ATOM 562 C CA . LYS A 1 73 ? 6.126 -5.927 -0.493 1.00 76.25 73 LYS A CA 1
ATOM 563 C C . LYS A 1 73 ? 5.758 -5.450 0.906 1.00 76.25 73 LYS A C 1
ATOM 565 O O . LYS A 1 73 ? 5.096 -6.183 1.640 1.00 76.25 73 LYS A O 1
ATOM 570 N N . ARG A 1 74 ? 6.173 -4.236 1.279 1.00 75.88 74 ARG A N 1
ATOM 571 C CA . ARG A 1 74 ? 5.802 -3.626 2.559 1.00 75.88 74 ARG A CA 1
ATOM 572 C C . ARG A 1 74 ? 4.313 -3.325 2.622 1.00 75.88 74 ARG A C 1
ATOM 574 O O . ARG A 1 74 ? 3.668 -3.814 3.539 1.00 75.88 74 ARG A O 1
ATOM 581 N N . VAL A 1 75 ? 3.754 -2.611 1.650 1.00 73.12 75 VAL A N 1
ATOM 582 C CA . VAL A 1 75 ? 2.335 -2.232 1.669 1.00 73.12 75 VAL A CA 1
ATOM 583 C C . VAL A 1 75 ? 1.423 -3.464 1.671 1.00 73.12 75 VAL A C 1
ATOM 585 O O . VAL A 1 75 ? 0.507 -3.532 2.484 1.00 73.12 75 VAL A O 1
ATOM 588 N N . ILE A 1 76 ? 1.714 -4.486 0.859 1.00 74.12 76 ILE A N 1
ATOM 589 C CA . ILE A 1 76 ? 0.958 -5.752 0.821 1.00 74.12 76 ILE A CA 1
ATOM 590 C C . ILE A 1 76 ? 0.991 -6.455 2.178 1.00 74.12 76 ILE A C 1
ATOM 592 O O . ILE A 1 76 ? -0.043 -6.908 2.674 1.00 74.12 76 ILE A O 1
ATOM 596 N N . LYS A 1 77 ? 2.174 -6.534 2.797 1.00 74.50 77 LYS A N 1
ATOM 597 C CA . LYS A 1 77 ? 2.348 -7.170 4.104 1.00 74.50 77 LYS A CA 1
ATOM 598 C C . LYS A 1 77 ? 1.599 -6.421 5.206 1.00 74.50 77 LYS A C 1
ATOM 600 O O . LYS A 1 77 ? 1.000 -7.062 6.067 1.00 74.50 77 LYS A O 1
ATOM 605 N N . GLU A 1 78 ? 1.620 -5.093 5.170 1.00 70.25 78 GLU A N 1
ATOM 606 C CA . GLU A 1 78 ? 0.993 -4.237 6.181 1.00 70.25 78 GLU A CA 1
ATOM 607 C C . GLU A 1 78 ? -0.530 -4.182 6.040 1.00 70.25 78 GLU A C 1
ATOM 609 O O . GLU A 1 78 ? -1.252 -4.327 7.025 1.00 70.25 78 GLU A O 1
ATOM 614 N N . LEU A 1 79 ? -1.037 -4.091 4.809 1.00 68.69 79 LEU A N 1
ATOM 615 C CA . LEU A 1 79 ? -2.468 -4.198 4.517 1.00 68.69 79 LEU A CA 1
ATOM 616 C C . LEU A 1 79 ? -2.995 -5.639 4.622 1.00 68.69 79 LEU A C 1
ATOM 618 O O . LEU A 1 79 ? -4.199 -5.869 4.509 1.00 68.69 79 LEU A O 1
ATOM 622 N N . ARG A 1 80 ? -2.102 -6.613 4.859 1.00 70.44 80 ARG A N 1
ATOM 623 C CA . ARG A 1 80 ? -2.391 -8.056 4.917 1.00 70.44 80 ARG A CA 1
ATOM 624 C C . ARG A 1 80 ? -3.181 -8.517 3.693 1.00 70.44 80 ARG A C 1
ATOM 626 O O . ARG A 1 80 ? -4.128 -9.298 3.807 1.00 70.44 80 ARG A O 1
ATOM 633 N N . ILE A 1 81 ? -2.798 -8.002 2.528 1.00 69.25 81 ILE A N 1
ATOM 634 C CA . ILE A 1 81 ? -3.466 -8.301 1.268 1.00 69.25 81 ILE A CA 1
ATOM 635 C C . ILE A 1 81 ? -3.029 -9.692 0.822 1.00 69.25 81 ILE A C 1
ATOM 637 O O . ILE A 1 81 ? -1.829 -9.946 0.712 1.00 69.25 81 ILE A O 1
ATOM 641 N N . PRO A 1 82 ? -3.974 -10.614 0.587 1.00 68.75 82 PRO A N 1
ATOM 642 C CA . PRO A 1 82 ? -3.632 -11.937 0.101 1.00 68.75 82 PRO A CA 1
ATOM 643 C C . PRO A 1 82 ? -3.078 -11.842 -1.321 1.00 68.75 82 PRO A C 1
ATOM 645 O O . PRO A 1 82 ? -3.621 -11.120 -2.159 1.00 68.75 82 PRO A O 1
ATOM 648 N N . ASP A 1 83 ? -2.042 -12.630 -1.612 1.00 69.00 83 ASP A N 1
ATOM 649 C CA . ASP A 1 83 ? -1.378 -12.642 -2.920 1.00 69.00 83 ASP A CA 1
ATOM 650 C C . ASP A 1 83 ? -2.338 -12.934 -4.081 1.00 69.00 83 ASP A C 1
ATOM 652 O O . ASP A 1 83 ? -2.094 -12.533 -5.213 1.00 69.00 83 ASP A O 1
ATOM 656 N N . ASP A 1 84 ? -3.451 -13.617 -3.806 1.00 70.56 84 ASP A N 1
ATOM 657 C CA . ASP A 1 84 ? -4.473 -13.946 -4.799 1.00 70.56 84 ASP A CA 1
ATOM 658 C C . ASP A 1 84 ? -5.337 -12.753 -5.231 1.00 70.56 84 ASP A C 1
ATOM 660 O O . ASP A 1 84 ? -5.953 -12.784 -6.292 1.00 70.56 84 ASP A O 1
ATOM 664 N N . ARG A 1 85 ? -5.343 -11.676 -4.437 1.00 69.75 85 ARG A N 1
ATOM 665 C CA . ARG A 1 85 ? -5.994 -10.401 -4.771 1.00 69.75 85 ARG A CA 1
ATOM 666 C C . ARG A 1 85 ? -5.054 -9.428 -5.476 1.00 69.75 85 ARG A C 1
ATOM 668 O O . ARG A 1 85 ? -5.490 -8.360 -5.899 1.00 69.75 85 ARG A O 1
ATOM 675 N N . LEU A 1 86 ? -3.775 -9.780 -5.594 1.00 68.81 86 LEU A N 1
ATOM 676 C CA . LEU A 1 86 ? -2.824 -8.976 -6.338 1.00 68.81 86 LEU A CA 1
ATOM 677 C C . LEU A 1 86 ? -3.014 -9.204 -7.840 1.00 68.81 86 LEU A C 1
ATOM 679 O O . LEU A 1 86 ? -3.184 -10.351 -8.269 1.00 68.81 86 LEU A O 1
ATOM 683 N N . PRO A 1 87 ? -2.922 -8.141 -8.655 1.00 69.06 87 PRO A N 1
ATOM 684 C CA . PRO A 1 87 ? -2.904 -8.286 -10.099 1.00 69.06 87 PRO A CA 1
ATOM 685 C C . PRO A 1 87 ? -1.759 -9.208 -10.529 1.00 69.06 87 PRO A C 1
ATOM 687 O O . PRO A 1 87 ? -0.693 -9.259 -9.903 1.00 69.06 87 PRO A O 1
ATOM 690 N N . VAL A 1 88 ? -1.982 -9.958 -11.611 1.00 70.81 88 VAL A N 1
ATOM 691 C CA . VAL A 1 88 ? -1.044 -10.980 -12.105 1.00 70.81 88 VAL A CA 1
ATOM 692 C C . VAL A 1 88 ? 0.352 -10.395 -12.308 1.00 70.81 88 VAL A C 1
ATOM 694 O O . VAL A 1 88 ? 1.335 -11.034 -11.941 1.00 70.81 88 VAL A O 1
ATOM 697 N N . GLN A 1 89 ? 0.458 -9.169 -12.821 1.00 66.44 89 GLN A N 1
ATOM 698 C CA . GLN A 1 89 ? 1.749 -8.522 -13.035 1.00 66.44 89 GLN A CA 1
ATOM 699 C C . GLN A 1 89 ? 2.469 -8.195 -11.718 1.00 66.44 89 GLN A C 1
ATOM 701 O O . GLN A 1 89 ? 3.680 -8.389 -11.633 1.00 66.44 89 GLN A O 1
ATOM 706 N N . ALA A 1 90 ? 1.751 -7.760 -10.676 1.00 68.56 90 ALA A N 1
ATOM 707 C CA . ALA A 1 90 ? 2.333 -7.565 -9.348 1.00 68.56 90 ALA A CA 1
ATOM 708 C C . ALA A 1 90 ? 2.804 -8.900 -8.763 1.00 68.56 90 ALA A C 1
ATOM 710 O O . ALA A 1 90 ? 3.934 -8.990 -8.290 1.00 68.56 90 ALA A O 1
ATOM 711 N N . ARG A 1 91 ? 2.005 -9.971 -8.883 1.00 71.00 91 ARG A N 1
ATOM 712 C CA . ARG A 1 91 ? 2.438 -11.321 -8.476 1.00 71.00 91 ARG A CA 1
ATOM 713 C C . ARG A 1 91 ? 3.716 -11.732 -9.199 1.00 71.00 91 ARG A C 1
ATOM 715 O O . ARG A 1 91 ? 4.630 -12.222 -8.551 1.00 71.00 91 ARG A O 1
ATOM 722 N N . LEU A 1 92 ? 3.806 -11.511 -10.510 1.00 71.19 92 LEU A N 1
ATOM 723 C CA . LEU A 1 92 ? 4.997 -11.829 -11.302 1.00 71.19 92 LEU A CA 1
ATOM 724 C C . LEU A 1 92 ? 6.214 -10.997 -10.871 1.00 71.19 92 LEU A C 1
ATOM 726 O O . LEU A 1 92 ? 7.272 -11.567 -10.624 1.00 71.19 92 LEU A O 1
ATOM 730 N N . ALA A 1 93 ? 6.056 -9.683 -10.685 1.00 66.81 93 ALA A N 1
ATOM 731 C CA . 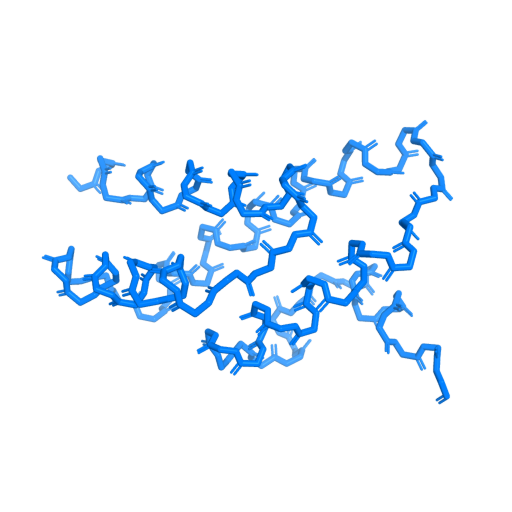ALA A 1 93 ? 7.127 -8.795 -10.224 1.00 66.81 93 ALA A CA 1
ATOM 732 C C . ALA A 1 93 ? 7.636 -9.143 -8.811 1.00 66.81 93 ALA A C 1
ATOM 734 O O . ALA A 1 93 ? 8.793 -8.883 -8.477 1.00 66.81 93 ALA A O 1
ATOM 735 N N . LEU A 1 94 ? 6.776 -9.732 -7.976 1.00 67.31 94 LEU A N 1
ATOM 736 C CA . LEU A 1 94 ? 7.085 -10.133 -6.603 1.00 67.31 94 LEU A CA 1
ATOM 737 C C . LEU A 1 94 ? 7.645 -11.558 -6.482 1.00 67.31 94 LEU A C 1
ATOM 739 O O . LEU A 1 94 ? 8.315 -11.839 -5.481 1.00 67.31 94 LEU A O 1
ATOM 743 N N . ARG A 1 95 ? 7.370 -12.424 -7.471 1.00 64.94 95 ARG A N 1
ATOM 744 C CA . ARG A 1 95 ? 7.720 -13.856 -7.517 1.00 64.94 95 ARG A CA 1
ATOM 745 C C . ARG A 1 95 ? 9.182 -14.129 -7.882 1.00 64.94 95 ARG A C 1
ATOM 747 O O . ARG A 1 95 ? 9.646 -15.234 -7.637 1.00 64.94 95 ARG A O 1
ATOM 754 N N . ASP A 1 96 ? 9.896 -13.151 -8.430 1.00 44.53 96 ASP A N 1
ATOM 755 C CA . ASP A 1 96 ? 11.304 -13.294 -8.815 1.00 44.53 96 ASP A CA 1
ATOM 756 C C . ASP A 1 96 ? 12.236 -13.133 -7.592 1.00 44.53 96 ASP A C 1
ATOM 758 O O . ASP A 1 96 ? 12.761 -12.047 -7.322 1.00 44.53 96 ASP A O 1
ATOM 762 N N . VAL A 1 97 ? 12.349 -14.207 -6.797 1.00 45.16 97 VAL A N 1
ATOM 763 C CA . VAL A 1 97 ? 13.491 -14.535 -5.915 1.00 45.16 97 VAL A CA 1
ATOM 764 C C . VAL A 1 97 ? 13.629 -16.048 -5.791 1.00 45.16 97 VAL A C 1
ATOM 766 O O . VAL A 1 97 ? 12.601 -16.699 -5.495 1.00 45.16 97 VAL A O 1
#

Sequence (97 aa):
MQDAANKLENLLTQIFEDGVVEVKERDALQAACNELGLAQDQILEVFTAFLDKMWGQAMADDVLTPSERLVLKRVIKELRIPDDRLPVQARLALRDV

Radius of gyration: 12.83 Å; chains: 1; bounding box: 32×25×31 Å

Foldseek 3Di:
DVVLLVVLLVLLVVCLVVLHDDPVSLVVNVVSCVVVVPDLVSNLVSVQVSLVVVVVVCVVVVDDDPSNLVSVVVVCVSSVPDLVSHDPVNNVSNVPD

Secondary structure (DSSP, 8-state):
-HHHHHHHHHHHHHHHHHT---HHHHHHHHHHHHHTT--HHHHHHHHHHHHHHHHHHHHHHT---HHHHHHHHHHHHHTT--GGGS-HHHHHHHH--